Protein AF-A0A450UQI3-F1 (afdb_monomer_lite)

pLDDT: mean 83.61, std 11.92, range [24.97, 95.5]

InterPro domains:
  IPR014976 Anti-bacteriophage protein A/HamA, nuclease domain [PF08878] (2-162)

Structure (mmCIF, N/CA/C/O backbone):
data_AF-A0A450UQI3-F1
#
_entry.id   AF-A0A450UQI3-F1
#
loop_
_atom_site.group_PDB
_atom_site.id
_atom_site.type_symbol
_atom_site.label_atom_id
_atom_site.label_alt_id
_atom_site.label_comp_id
_atom_site.label_asym_id
_atom_site.label_entity_id
_atom_site.label_seq_id
_atom_site.pdbx_PDB_ins_code
_atom_site.Cartn_x
_atom_site.Cartn_y
_atom_site.Cartn_z
_atom_site.occupancy
_atom_site.B_iso_or_equiv
_atom_site.auth_seq_id
_atom_site.auth_comp_id
_atom_site.auth_asym_id
_atom_site.auth_atom_id
_atom_site.pdbx_PDB_model_num
ATOM 1 N N . MET A 1 1 ? 26.377 9.605 6.994 1.00 29.80 1 MET A N 1
ATOM 2 C CA . MET A 1 1 ? 24.918 9.739 6.789 1.00 29.80 1 MET A CA 1
ATOM 3 C C . MET A 1 1 ? 24.411 8.391 6.300 1.00 29.80 1 MET A C 1
ATOM 5 O O . MET A 1 1 ? 24.644 8.059 5.148 1.00 29.80 1 MET A O 1
ATOM 9 N N . ASN A 1 2 ? 23.831 7.570 7.180 1.00 24.97 2 ASN A N 1
ATOM 10 C CA . ASN A 1 2 ? 23.191 6.319 6.766 1.00 24.97 2 ASN A CA 1
ATOM 11 C C . ASN A 1 2 ? 21.807 6.678 6.221 1.00 24.97 2 ASN A C 1
ATOM 13 O O . ASN A 1 2 ? 20.854 6.796 6.986 1.00 24.97 2 ASN A O 1
ATOM 17 N N . ASN A 1 3 ? 21.712 6.916 4.913 1.00 29.97 3 ASN A N 1
ATOM 18 C CA . ASN A 1 3 ? 20.418 6.915 4.244 1.00 29.97 3 ASN A CA 1
ATOM 19 C C . ASN A 1 3 ? 20.019 5.447 4.098 1.00 29.97 3 ASN A C 1
ATOM 21 O O . ASN A 1 3 ? 20.450 4.767 3.170 1.00 29.97 3 ASN A O 1
ATOM 25 N N . THR A 1 4 ? 19.261 4.932 5.062 1.00 34.69 4 THR A N 1
ATOM 26 C CA . THR A 1 4 ? 18.558 3.661 4.902 1.00 34.69 4 THR A CA 1
ATOM 27 C C . THR A 1 4 ? 17.676 3.810 3.664 1.00 34.69 4 THR A C 1
ATOM 29 O O . THR A 1 4 ? 16.726 4.591 3.683 1.00 34.69 4 THR A O 1
ATOM 32 N N . VAL A 1 5 ? 18.032 3.148 2.563 1.00 40.25 5 VAL A N 1
ATOM 33 C CA . VAL A 1 5 ? 17.202 3.120 1.355 1.00 40.25 5 VAL A CA 1
ATOM 34 C C . VAL A 1 5 ? 15.919 2.391 1.740 1.00 40.25 5 VAL A C 1
ATOM 36 O O . VAL A 1 5 ? 15.931 1.181 1.953 1.00 40.25 5 VAL A O 1
ATOM 39 N N . LYS A 1 6 ? 14.834 3.141 1.943 1.00 57.44 6 LYS A N 1
ATOM 40 C CA . LYS A 1 6 ? 13.497 2.576 2.124 1.00 57.44 6 LYS A CA 1
ATOM 41 C C . LYS A 1 6 ? 13.000 2.156 0.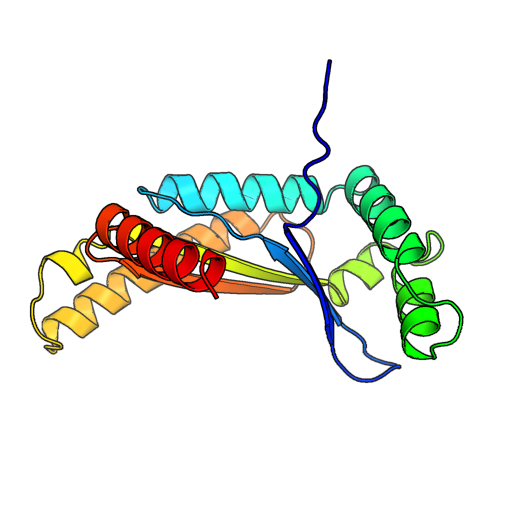747 1.00 57.44 6 LYS A C 1
ATOM 43 O O . LYS A 1 6 ? 12.471 3.000 0.043 1.00 57.44 6 LYS A O 1
ATOM 48 N N . GLY A 1 7 ? 13.251 0.914 0.348 1.00 61.72 7 GLY A N 1
ATOM 49 C CA . GLY A 1 7 ? 12.590 0.314 -0.813 1.00 61.72 7 GLY A CA 1
ATOM 50 C C . GLY A 1 7 ? 11.158 -0.107 -0.481 1.00 61.72 7 GLY A C 1
ATOM 51 O O . GLY A 1 7 ? 10.713 0.054 0.658 1.00 61.72 7 GLY A O 1
ATOM 52 N N . PHE A 1 8 ? 10.450 -0.676 -1.455 1.00 69.38 8 PHE A N 1
ATOM 53 C CA . PHE A 1 8 ? 9.118 -1.244 -1.215 1.00 69.38 8 PHE A CA 1
ATOM 54 C C . PHE A 1 8 ? 9.167 -2.380 -0.183 1.00 69.38 8 PHE A C 1
ATOM 56 O O . PHE A 1 8 ? 10.076 -3.215 -0.212 1.00 69.38 8 PHE A O 1
ATOM 63 N N . ASP A 1 9 ? 8.157 -2.456 0.691 1.00 70.06 9 ASP A N 1
ATOM 64 C CA . ASP A 1 9 ? 8.082 -3.493 1.731 1.00 70.06 9 ASP A CA 1
ATOM 65 C C . ASP A 1 9 ? 7.931 -4.899 1.124 1.00 70.06 9 ASP A C 1
ATOM 67 O O . ASP A 1 9 ? 8.420 -5.887 1.676 1.00 70.06 9 ASP A O 1
ATOM 71 N N . CYS A 1 10 ? 7.250 -5.006 -0.023 1.00 76.50 10 CYS A N 1
ATOM 72 C CA . CYS A 1 10 ? 7.132 -6.255 -0.770 1.00 76.50 10 CYS A CA 1
ATOM 73 C C . CYS A 1 10 ? 6.955 -6.028 -2.275 1.00 76.50 10 CYS A C 1
ATOM 75 O O . CYS A 1 10 ? 6.394 -5.024 -2.715 1.00 76.50 10 CYS A O 1
ATOM 77 N N . VAL A 1 11 ? 7.402 -7.006 -3.066 1.00 82.25 11 VAL A N 1
ATOM 78 C CA . VAL A 1 11 ? 7.278 -7.008 -4.527 1.00 82.25 11 VAL A CA 1
ATOM 79 C C . VAL A 1 11 ? 6.705 -8.349 -4.962 1.00 82.25 11 VAL A C 1
ATOM 81 O O . VAL A 1 11 ? 7.256 -9.390 -4.612 1.00 82.25 11 VAL A O 1
ATOM 84 N N . HIS A 1 12 ? 5.611 -8.326 -5.721 1.00 85.69 12 HIS A N 1
ATOM 85 C CA . HIS A 1 12 ? 5.016 -9.522 -6.316 1.00 85.69 12 HIS A CA 1
ATOM 86 C C . HIS A 1 12 ? 4.867 -9.342 -7.826 1.00 85.69 12 HIS A C 1
ATOM 88 O O . HIS A 1 12 ? 4.609 -8.243 -8.314 1.00 85.69 12 HIS A O 1
ATOM 94 N N . VAL A 1 13 ? 5.017 -10.436 -8.563 1.00 86.81 13 VAL A N 1
ATOM 95 C CA . VAL A 1 13 ? 4.792 -10.496 -10.009 1.00 86.81 13 VAL A CA 1
ATOM 96 C C . VAL A 1 13 ? 3.547 -11.341 -10.229 1.00 86.81 13 VAL A C 1
ATOM 98 O O . VAL A 1 13 ? 3.492 -12.479 -9.770 1.00 86.81 13 VAL A O 1
ATOM 101 N N . VAL A 1 14 ? 2.529 -10.769 -10.870 1.00 87.75 14 VAL A N 1
ATOM 102 C CA . VAL A 1 14 ? 1.200 -11.387 -10.985 1.00 87.75 14 VAL A CA 1
ATOM 103 C C . VAL A 1 14 ? 0.729 -11.362 -12.434 1.00 87.75 14 VAL A C 1
ATOM 105 O O . VAL A 1 14 ? 0.878 -10.351 -13.115 1.00 87.75 14 VAL A O 1
ATOM 108 N N . GLY A 1 15 ? 0.110 -12.452 -12.888 1.00 86.81 15 GLY A N 1
ATOM 109 C CA . GLY A 1 15 ? -0.543 -12.544 -14.194 1.00 86.81 15 GLY A CA 1
ATOM 110 C C . GLY A 1 15 ? 0.198 -13.418 -15.203 1.00 86.81 15 GLY A C 1
ATOM 111 O O . GLY A 1 15 ? 1.137 -14.135 -14.866 1.00 86.81 15 GLY A O 1
ATOM 112 N N . GLU A 1 16 ? -0.260 -13.346 -16.449 1.00 84.38 16 GLU A N 1
ATOM 113 C CA . GLU A 1 16 ? 0.295 -14.084 -17.588 1.00 84.38 16 GLU A CA 1
ATOM 114 C C . GLU A 1 16 ? 1.568 -13.413 -18.126 1.00 84.38 16 GLU A C 1
ATOM 116 O O . GLU A 1 16 ? 1.695 -12.190 -18.066 1.00 84.38 16 GLU A O 1
ATOM 121 N N . LEU A 1 17 ? 2.478 -14.186 -18.729 1.00 81.50 17 LEU A N 1
ATOM 122 C CA . LEU A 1 17 ? 3.789 -13.727 -19.233 1.00 81.50 17 LEU A CA 1
ATOM 123 C C . LEU A 1 17 ? 3.745 -12.452 -20.100 1.00 81.50 17 LEU A C 1
ATOM 125 O O . LEU A 1 17 ? 4.637 -11.606 -20.002 1.00 81.50 17 LEU A O 1
ATOM 129 N N . ASP A 1 18 ? 2.709 -12.292 -20.924 1.00 81.69 18 ASP A N 1
ATOM 130 C CA . ASP A 1 18 ? 2.552 -11.142 -21.829 1.00 81.69 18 ASP A CA 1
ATOM 131 C C . ASP A 1 18 ? 1.817 -9.948 -21.191 1.00 81.69 18 ASP A C 1
ATOM 133 O O . ASP A 1 18 ? 1.754 -8.854 -21.763 1.00 81.69 18 ASP A O 1
ATOM 137 N N . ASN A 1 19 ? 1.271 -10.133 -19.988 1.00 85.19 19 ASN A N 1
ATOM 138 C CA . ASN A 1 19 ? 0.501 -9.128 -19.263 1.00 85.19 19 ASN A CA 1
ATOM 139 C C . ASN A 1 19 ? 0.804 -9.134 -17.757 1.00 85.19 19 ASN A C 1
ATOM 141 O O . ASN A 1 19 ? -0.105 -9.000 -16.938 1.00 85.19 19 ASN A O 1
ATOM 145 N N . LEU A 1 20 ? 2.081 -9.277 -17.399 1.00 88.69 20 LEU A N 1
ATOM 146 C CA . LEU A 1 20 ? 2.506 -9.248 -16.004 1.00 88.69 20 LEU A CA 1
ATOM 147 C C . LEU A 1 20 ? 2.269 -7.877 -15.368 1.00 88.69 20 LEU A C 1
ATOM 149 O O . LEU A 1 20 ? 2.530 -6.823 -15.959 1.00 88.69 20 LEU A O 1
ATOM 153 N N . GLU A 1 21 ? 1.829 -7.922 -14.120 1.00 90.25 21 GLU A N 1
ATOM 154 C CA . GLU A 1 21 ? 1.677 -6.790 -13.225 1.00 90.25 21 GLU A CA 1
ATOM 155 C C . GLU A 1 21 ? 2.748 -6.853 -12.141 1.00 90.25 21 GLU A C 1
ATOM 157 O O . GLU A 1 21 ? 3.014 -7.909 -11.561 1.00 90.25 21 GLU A O 1
ATOM 162 N N . LEU A 1 22 ? 3.345 -5.700 -11.854 1.00 88.00 22 LEU A N 1
ATOM 163 C CA . LEU A 1 22 ? 4.311 -5.542 -10.780 1.00 88.00 22 LEU A CA 1
ATOM 164 C C . LEU A 1 22 ? 3.605 -4.924 -9.577 1.00 88.00 22 LEU A C 1
ATOM 166 O O . LEU A 1 22 ? 3.243 -3.747 -9.580 1.00 88.00 22 LEU A O 1
ATOM 170 N N . TRP A 1 23 ? 3.388 -5.741 -8.558 1.00 89.62 23 TRP A N 1
ATOM 171 C CA . TRP A 1 23 ? 2.718 -5.356 -7.329 1.00 89.62 23 TRP A CA 1
ATOM 172 C C . TRP A 1 23 ? 3.756 -4.875 -6.325 1.00 89.62 23 TRP A C 1
ATOM 174 O O . TRP A 1 23 ? 4.541 -5.667 -5.810 1.00 89.62 23 TRP A O 1
ATOM 184 N N . LEU A 1 24 ? 3.759 -3.572 -6.071 1.00 84.19 24 LEU A N 1
ATOM 185 C CA . LEU A 1 24 ? 4.705 -2.882 -5.204 1.00 84.19 24 LEU A CA 1
ATOM 186 C C . LEU A 1 24 ? 3.968 -2.493 -3.926 1.00 84.19 24 LEU A C 1
ATOM 188 O O . LEU A 1 24 ? 3.231 -1.507 -3.899 1.00 84.19 24 LEU A O 1
ATOM 192 N N . GLY A 1 25 ? 4.067 -3.344 -2.908 1.00 72.81 25 GLY A N 1
ATOM 193 C CA . GLY A 1 25 ? 3.286 -3.186 -1.691 1.00 72.81 25 GLY A CA 1
ATOM 194 C C . GLY A 1 25 ? 3.924 -2.230 -0.700 1.00 72.81 25 GLY A C 1
ATOM 195 O O . GLY A 1 25 ? 5.127 -2.286 -0.449 1.00 72.81 25 GLY A O 1
ATOM 196 N N . GLU A 1 26 ? 3.070 -1.395 -0.118 1.00 69.88 26 GLU A N 1
ATOM 197 C CA . GLU A 1 26 ? 3.414 -0.364 0.853 1.00 69.88 26 GLU A CA 1
ATOM 198 C C . GLU A 1 26 ? 2.480 -0.520 2.062 1.00 69.88 26 GLU A C 1
ATOM 200 O O . GLU A 1 26 ? 1.251 -0.434 1.928 1.00 69.88 26 GLU A O 1
ATOM 205 N N . VAL A 1 27 ? 3.031 -0.809 3.247 1.00 63.34 27 VAL A N 1
ATOM 206 C CA . VAL A 1 27 ? 2.222 -1.077 4.447 1.00 63.34 27 VAL A CA 1
ATOM 207 C C . VAL A 1 27 ? 2.615 -0.144 5.577 1.00 63.34 27 VAL A C 1
ATOM 209 O O . VAL A 1 27 ? 3.736 -0.164 6.078 1.00 63.34 27 VAL A O 1
ATOM 212 N N . LYS A 1 28 ? 1.648 0.630 6.080 1.00 66.19 28 LYS A N 1
ATOM 213 C CA . LYS A 1 28 ? 1.900 1.576 7.167 1.00 66.19 28 LYS A CA 1
ATOM 214 C C . LYS A 1 28 ? 0.754 1.625 8.182 1.00 66.19 28 LYS A C 1
ATOM 216 O O . LYS A 1 28 ? -0.424 1.719 7.845 1.00 66.19 28 LYS A O 1
ATOM 221 N N . PHE A 1 29 ? 1.109 1.600 9.469 1.00 57.53 29 PHE A N 1
ATOM 222 C CA . PHE A 1 29 ? 0.156 1.596 10.584 1.00 57.53 29 PHE A CA 1
ATOM 223 C C . PHE A 1 29 ? 0.032 2.978 11.237 1.00 57.53 29 PHE A C 1
ATOM 225 O O . PHE A 1 29 ? 0.967 3.449 11.889 1.00 57.53 29 PHE A O 1
ATOM 232 N N . TYR A 1 30 ? -1.160 3.581 11.252 1.00 62.41 30 TYR A N 1
ATOM 233 C CA . TYR A 1 30 ? -1.377 4.934 11.795 1.00 62.41 30 TYR A CA 1
ATOM 234 C C . TYR A 1 30 ? -2.502 4.999 12.838 1.00 62.41 30 TYR A C 1
ATOM 236 O O . TYR A 1 30 ? -3.398 4.168 12.845 1.00 62.41 30 TYR A O 1
ATOM 244 N N . LYS A 1 31 ? -2.433 5.976 13.758 1.00 61.06 31 LYS A N 1
ATOM 245 C CA . LYS A 1 31 ? -3.545 6.298 14.681 1.00 61.06 31 LYS A CA 1
ATOM 246 C C . LYS A 1 31 ? -4.560 7.243 14.019 1.00 61.06 31 LYS A C 1
ATOM 248 O O . LYS A 1 31 ? -5.761 7.055 14.142 1.00 61.06 31 LYS A O 1
ATOM 253 N N . SER A 1 32 ? -4.066 8.234 13.268 1.00 77.44 32 SER A N 1
ATOM 254 C CA . SER A 1 32 ? -4.882 9.212 12.538 1.00 77.44 32 SER A CA 1
ATOM 255 C C . SER A 1 32 ? -4.891 8.918 11.043 1.00 77.44 32 SER A C 1
ATOM 257 O O . SER A 1 32 ? -3.839 8.934 10.405 1.00 77.44 32 SER A O 1
ATOM 259 N N . VAL A 1 33 ? -6.085 8.745 10.480 1.00 79.81 33 VAL A N 1
ATOM 260 C CA . VAL A 1 33 ? -6.304 8.509 9.046 1.00 79.81 33 VAL A CA 1
ATOM 261 C C . VAL A 1 33 ? -5.845 9.670 8.159 1.00 79.81 33 VAL A C 1
ATOM 263 O O . VAL A 1 33 ? -5.254 9.443 7.113 1.00 79.81 33 VAL A O 1
ATOM 266 N N . SER A 1 34 ? -6.020 10.929 8.572 1.00 83.56 34 SER A N 1
ATOM 267 C CA . SER A 1 34 ? -5.587 12.076 7.757 1.00 83.56 34 SER A CA 1
ATOM 268 C C . SER A 1 34 ? -4.066 12.161 7.651 1.00 83.56 34 SER A C 1
ATOM 270 O O . SER A 1 34 ? -3.534 12.514 6.599 1.00 83.56 34 SER A O 1
ATOM 272 N N . LYS A 1 35 ? -3.360 11.835 8.743 1.00 84.12 35 LYS A N 1
ATOM 273 C CA . LYS A 1 35 ? -1.901 11.701 8.719 1.00 84.12 35 LYS A CA 1
ATOM 274 C C . LYS A 1 35 ? -1.493 10.492 7.876 1.00 84.12 35 LYS A C 1
ATOM 276 O O . LYS A 1 35 ? -0.640 10.652 7.019 1.00 84.12 35 LYS A O 1
ATOM 281 N N . ALA A 1 36 ? -2.176 9.358 8.048 1.00 83.25 36 ALA A N 1
ATOM 282 C CA . ALA A 1 36 ? -1.955 8.143 7.266 1.00 83.25 36 ALA A CA 1
ATOM 283 C C . ALA A 1 36 ? -2.002 8.401 5.759 1.00 83.25 36 ALA A C 1
ATOM 285 O O . ALA A 1 36 ? -1.058 8.091 5.046 1.00 83.25 36 ALA A O 1
ATOM 286 N N . ILE A 1 37 ? -3.086 9.029 5.295 1.00 88.38 37 ILE A N 1
ATOM 287 C CA . ILE A 1 37 ? -3.290 9.351 3.884 1.00 88.38 37 ILE A CA 1
ATOM 288 C C . ILE A 1 37 ? -2.175 10.270 3.381 1.00 88.38 37 ILE A C 1
ATOM 290 O O . ILE A 1 37 ? -1.626 10.025 2.318 1.00 88.38 37 ILE A O 1
ATOM 294 N N . ARG A 1 38 ? -1.839 11.338 4.116 1.00 88.25 38 ARG A N 1
ATOM 295 C CA . ARG A 1 38 ? -0.793 12.276 3.684 1.00 88.25 38 ARG A CA 1
ATOM 296 C C . ARG A 1 38 ? 0.571 11.598 3.571 1.00 88.25 38 ARG A C 1
ATOM 298 O O . ARG A 1 38 ? 1.235 11.797 2.563 1.00 88.25 38 ARG A O 1
ATOM 305 N N . ASP A 1 39 ? 0.966 10.852 4.596 1.00 86.25 39 ASP A N 1
ATOM 306 C CA . ASP A 1 39 ? 2.287 10.231 4.663 1.00 86.25 39 ASP A CA 1
ATOM 307 C C . ASP A 1 39 ? 2.424 9.177 3.548 1.00 86.25 39 ASP A C 1
ATOM 309 O O . ASP A 1 39 ? 3.387 9.221 2.790 1.00 86.25 39 ASP A O 1
ATOM 313 N N . VAL A 1 40 ? 1.408 8.323 3.361 1.00 85.94 40 VAL A N 1
ATOM 314 C CA . VAL A 1 40 ? 1.396 7.305 2.296 1.00 85.94 40 VAL A CA 1
ATOM 315 C C . VAL A 1 40 ? 1.368 7.917 0.899 1.00 85.94 40 VAL A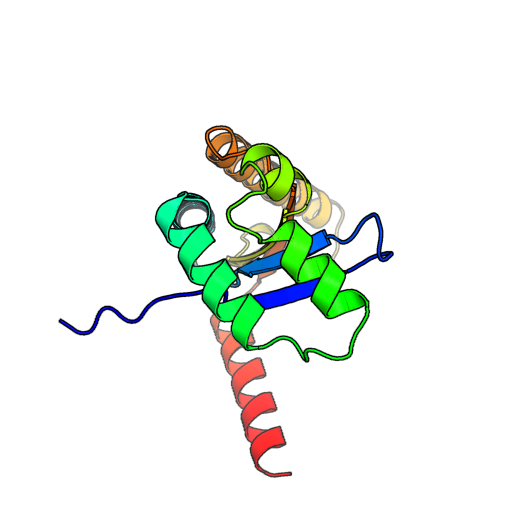 C 1
ATOM 317 O O . VAL A 1 40 ? 2.065 7.438 0.016 1.00 85.94 40 VAL A O 1
ATOM 320 N N . VAL A 1 41 ? 0.588 8.976 0.665 1.00 88.94 41 VAL A N 1
ATOM 321 C CA . VAL A 1 41 ? 0.569 9.637 -0.652 1.00 88.94 41 VAL A CA 1
ATOM 322 C C . VAL A 1 41 ? 1.932 10.252 -0.982 1.00 88.94 41 VAL A C 1
ATOM 324 O O . VAL A 1 41 ? 2.377 10.137 -2.121 1.00 88.94 41 VAL A O 1
ATOM 327 N N . SER A 1 42 ? 2.602 10.871 -0.001 1.00 88.69 42 SER A N 1
ATOM 328 C CA . SER A 1 42 ? 3.966 11.396 -0.174 1.00 88.69 42 SER A CA 1
ATOM 329 C C . SER A 1 42 ? 4.940 10.279 -0.537 1.00 88.69 42 SER A C 1
ATOM 331 O O . SER A 1 42 ? 5.677 10.404 -1.506 1.00 88.69 42 SER A O 1
ATOM 333 N N . GLU A 1 43 ? 4.889 9.168 0.197 1.00 84.56 43 GLU A N 1
ATOM 334 C CA . GLU A 1 43 ? 5.762 8.010 -0.008 1.00 84.56 43 GLU A CA 1
ATOM 335 C C . GLU A 1 43 ? 5.518 7.341 -1.367 1.00 84.56 43 GLU A C 1
ATOM 337 O O . GLU A 1 43 ? 6.471 7.060 -2.083 1.00 84.56 43 GLU A O 1
ATOM 342 N N . ILE A 1 44 ? 4.261 7.191 -1.803 1.00 86.69 44 ILE A N 1
ATOM 343 C CA . ILE A 1 44 ? 3.951 6.730 -3.166 1.00 86.69 44 ILE A CA 1
ATOM 344 C C . ILE A 1 44 ? 4.546 7.690 -4.206 1.00 86.69 44 ILE A C 1
ATOM 346 O O . ILE A 1 44 ? 5.119 7.237 -5.193 1.00 86.69 44 ILE A O 1
ATOM 350 N N . GLY A 1 45 ? 4.433 9.005 -4.004 1.00 88.38 45 GLY A N 1
ATOM 351 C CA . GLY A 1 45 ? 5.027 9.998 -4.902 1.00 88.38 45 GLY A CA 1
ATOM 352 C C . GLY A 1 45 ? 6.553 9.904 -4.978 1.00 88.38 45 GLY A C 1
ATOM 353 O O . GLY A 1 45 ? 7.110 9.931 -6.073 1.00 88.38 45 GLY A O 1
ATOM 354 N N . GLU A 1 46 ? 7.220 9.744 -3.834 1.00 86.81 46 GLU A N 1
ATOM 355 C CA . GLU A 1 46 ? 8.670 9.533 -3.740 1.00 86.81 46 GLU A CA 1
ATOM 356 C C . GLU A 1 46 ? 9.093 8.235 -4.438 1.00 86.81 46 GLU A C 1
ATOM 358 O O . GLU A 1 46 ? 10.035 8.234 -5.230 1.00 86.81 46 GLU A O 1
ATOM 363 N N . HIS A 1 47 ? 8.350 7.150 -4.219 1.00 82.12 47 HIS A N 1
ATOM 364 C CA . HIS A 1 47 ? 8.627 5.843 -4.813 1.00 82.12 47 HIS A CA 1
ATOM 365 C C . HIS A 1 47 ? 8.409 5.804 -6.326 1.00 82.12 47 HIS A C 1
ATOM 367 O O . HIS A 1 47 ? 9.073 5.052 -7.039 1.00 82.12 47 HIS A O 1
ATOM 373 N N . LEU A 1 48 ? 7.478 6.611 -6.834 1.00 85.62 48 LEU A N 1
ATOM 374 C CA . LEU A 1 48 ? 7.218 6.754 -8.266 1.00 85.62 48 LEU A CA 1
ATOM 375 C C . LEU A 1 48 ? 8.139 7.778 -8.945 1.00 85.62 48 LEU A C 1
ATOM 377 O O . LEU A 1 48 ? 8.070 7.939 -10.168 1.00 85.62 48 LEU A O 1
ATOM 381 N N . GLU A 1 49 ? 9.022 8.449 -8.197 1.00 87.50 49 GLU A N 1
ATOM 382 C CA . GLU A 1 49 ? 10.044 9.320 -8.771 1.00 87.50 49 GLU A CA 1
ATOM 383 C C . GLU A 1 49 ? 10.976 8.504 -9.674 1.00 87.50 49 GLU A C 1
ATOM 385 O O . GLU A 1 49 ? 11.411 7.400 -9.344 1.00 87.50 49 GLU A O 1
ATOM 390 N N . LYS A 1 50 ? 11.280 9.047 -10.857 1.00 83.75 50 LYS A N 1
ATOM 391 C CA . LYS A 1 50 ? 11.993 8.331 -11.922 1.00 83.75 50 LYS A CA 1
ATOM 392 C C . LYS A 1 50 ? 13.298 7.703 -11.441 1.00 83.75 50 LYS A C 1
ATOM 394 O O . LYS A 1 50 ? 13.562 6.545 -11.765 1.00 83.75 50 LYS A O 1
ATOM 399 N N . ASN A 1 51 ? 14.144 8.464 -10.753 1.00 83.62 51 ASN A N 1
ATOM 400 C CA . ASN A 1 51 ? 15.462 7.977 -10.360 1.00 83.62 51 ASN A CA 1
ATOM 401 C C . ASN A 1 51 ? 15.359 6.948 -9.237 1.00 83.62 51 ASN A C 1
ATOM 403 O O . ASN A 1 51 ? 16.110 5.973 -9.243 1.00 83.62 51 ASN A O 1
ATOM 407 N N . PHE A 1 52 ? 14.429 7.144 -8.304 1.00 83.38 52 PHE A N 1
ATOM 408 C CA . PHE A 1 52 ? 14.144 6.182 -7.251 1.00 83.38 52 PHE A CA 1
ATOM 409 C C . PHE A 1 52 ? 13.630 4.854 -7.823 1.00 83.38 52 PHE A C 1
ATOM 411 O O . PHE A 1 52 ? 14.252 3.811 -7.622 1.00 83.38 52 PHE A O 1
ATOM 418 N N . LEU A 1 53 ? 12.573 4.896 -8.636 1.00 83.81 53 LEU A N 1
ATOM 419 C CA . LEU A 1 53 ? 11.943 3.706 -9.204 1.00 83.81 53 LEU A CA 1
ATOM 420 C C . LEU A 1 53 ? 12.917 2.882 -10.060 1.00 83.81 53 LEU A C 1
ATOM 422 O O . LEU A 1 53 ? 12.929 1.654 -10.010 1.00 83.81 53 LEU A O 1
ATOM 426 N N . ARG A 1 54 ? 13.787 3.551 -10.829 1.00 86.06 54 ARG A N 1
ATOM 427 C CA . ARG A 1 54 ? 14.827 2.874 -11.621 1.00 86.06 54 ARG A CA 1
ATOM 428 C C . ARG A 1 54 ? 15.863 2.169 -10.755 1.00 86.06 54 ARG A C 1
ATOM 430 O O . ARG A 1 54 ? 16.282 1.071 -11.110 1.00 86.06 54 ARG A O 1
ATOM 437 N N . LYS A 1 55 ? 16.255 2.760 -9.625 1.00 85.31 55 LYS A N 1
ATOM 438 C CA . LYS A 1 55 ? 17.155 2.101 -8.668 1.00 85.31 55 LYS A CA 1
ATOM 439 C C . LYS A 1 55 ? 16.494 0.868 -8.058 1.00 85.31 55 LYS A C 1
ATOM 441 O O . LYS A 1 55 ? 17.126 -0.183 -8.019 1.00 85.31 55 LYS A O 1
ATOM 446 N N . GLU A 1 56 ? 15.223 0.968 -7.674 1.00 82.19 56 GLU A N 1
ATOM 447 C CA . GLU A 1 56 ? 14.461 -0.174 -7.155 1.00 82.19 56 GLU A CA 1
ATOM 448 C C . GLU A 1 56 ? 14.363 -1.310 -8.181 1.00 82.19 56 GLU A C 1
ATOM 450 O O . GLU A 1 56 ? 14.563 -2.475 -7.848 1.00 82.19 56 GLU A O 1
ATOM 455 N N . PHE A 1 57 ? 14.148 -0.991 -9.456 1.00 85.50 57 PHE A N 1
ATOM 456 C CA . PHE A 1 57 ? 14.128 -1.985 -10.530 1.00 85.50 57 PHE A CA 1
ATOM 457 C C . PHE A 1 57 ? 15.449 -2.722 -10.723 1.00 85.50 57 PHE A C 1
ATOM 459 O O . PHE A 1 57 ? 15.433 -3.927 -10.964 1.00 85.50 57 PHE A O 1
ATOM 466 N N . ILE A 1 58 ? 16.587 -2.046 -10.572 1.00 83.19 58 ILE A N 1
ATOM 467 C CA . ILE A 1 58 ? 17.893 -2.717 -10.605 1.00 83.19 58 ILE A CA 1
ATOM 468 C C . ILE A 1 58 ? 17.992 -3.721 -9.445 1.00 83.19 58 ILE A C 1
ATOM 470 O O . ILE A 1 58 ? 18.411 -4.860 -9.644 1.00 83.19 58 ILE A O 1
ATOM 474 N N . LEU A 1 59 ? 17.550 -3.332 -8.244 1.00 82.44 59 LEU A N 1
ATOM 475 C CA . LEU A 1 59 ? 17.554 -4.212 -7.072 1.00 82.44 59 LEU A CA 1
ATOM 476 C C . LEU A 1 59 ? 16.612 -5.412 -7.230 1.00 82.44 59 LEU A C 1
ATOM 478 O O . LEU A 1 59 ? 16.975 -6.518 -6.833 1.00 82.44 59 LEU A O 1
ATOM 482 N N . ILE A 1 60 ? 15.427 -5.208 -7.812 1.00 82.06 60 ILE A N 1
ATOM 483 C CA . ILE A 1 60 ? 14.477 -6.284 -8.121 1.00 82.06 60 ILE A CA 1
ATOM 484 C C . ILE A 1 60 ? 15.084 -7.231 -9.157 1.00 82.06 60 ILE A C 1
ATOM 486 O O . ILE A 1 60 ? 15.095 -8.437 -8.932 1.00 82.06 60 ILE A O 1
ATOM 490 N N . GLY A 1 61 ? 15.639 -6.697 -10.250 1.00 82.25 61 GLY A N 1
ATOM 491 C CA . GLY A 1 61 ? 16.249 -7.483 -11.323 1.00 82.25 61 GLY A CA 1
ATOM 492 C C . GLY A 1 61 ? 17.365 -8.407 -10.836 1.00 82.25 61 GLY A C 1
ATOM 493 O O . GLY A 1 61 ? 17.406 -9.566 -11.237 1.00 82.25 61 GLY A O 1
ATOM 494 N N . ASN A 1 62 ? 18.200 -7.934 -9.906 1.00 82.19 62 ASN A N 1
ATOM 495 C CA . ASN A 1 62 ? 19.288 -8.719 -9.309 1.00 82.19 62 ASN A CA 1
ATOM 496 C C . ASN A 1 62 ? 18.813 -9.893 -8.433 1.00 82.19 62 ASN A C 1
ATOM 498 O O . ASN A 1 62 ? 19.622 -10.746 -8.078 1.00 82.19 62 ASN A O 1
ATOM 502 N N . LYS A 1 63 ? 17.536 -9.918 -8.035 1.00 81.12 63 LYS A N 1
ATOM 503 C CA . LYS A 1 63 ? 16.939 -10.993 -7.225 1.00 81.12 63 LYS A CA 1
ATOM 504 C C . LYS A 1 63 ? 16.162 -12.015 -8.059 1.00 81.12 63 LYS A C 1
ATOM 506 O O . LYS A 1 63 ? 15.615 -12.951 -7.485 1.00 81.12 63 LYS A O 1
ATOM 511 N N . LEU A 1 64 ? 16.060 -11.817 -9.373 1.00 80.56 64 LEU A N 1
ATOM 512 C CA . LEU A 1 64 ? 15.351 -12.727 -10.267 1.00 80.56 64 LEU A CA 1
ATOM 513 C C . LEU A 1 64 ? 16.271 -13.866 -10.708 1.00 80.56 64 LEU A C 1
ATOM 515 O O . LEU A 1 64 ? 17.409 -13.630 -11.107 1.00 80.56 64 LEU A O 1
ATOM 519 N N . ASP A 1 65 ? 15.751 -15.091 -10.710 1.00 75.56 65 ASP A N 1
ATOM 520 C CA . ASP A 1 65 ? 16.479 -16.244 -11.232 1.00 75.56 65 ASP A CA 1
ATOM 521 C C . ASP A 1 65 ? 16.586 -16.167 -12.760 1.00 75.56 65 ASP A C 1
ATOM 523 O O . ASP A 1 65 ? 15.578 -16.092 -13.461 1.00 75.56 65 ASP A O 1
ATOM 527 N N . GLU A 1 66 ? 17.801 -16.247 -13.303 1.00 64.38 66 GLU A N 1
ATOM 528 C CA . GLU A 1 66 ? 18.077 -16.060 -14.740 1.00 64.38 66 GLU A CA 1
ATOM 529 C C . GLU A 1 66 ? 17.444 -17.120 -15.666 1.00 64.38 66 GLU A C 1
ATOM 531 O O . GLU A 1 66 ? 17.463 -16.965 -16.885 1.00 64.38 66 GLU A O 1
ATOM 536 N N . ARG A 1 67 ? 16.895 -18.210 -15.115 1.00 66.38 67 ARG A N 1
ATOM 537 C CA . ARG A 1 67 ? 16.430 -19.383 -15.880 1.00 66.38 67 ARG A CA 1
ATOM 538 C C . ARG A 1 67 ? 14.913 -19.480 -16.050 1.00 66.38 67 ARG A C 1
ATOM 540 O O . ARG A 1 67 ? 14.452 -20.438 -16.665 1.00 66.38 67 ARG A O 1
ATOM 547 N N . ASP A 1 68 ? 14.148 -18.525 -15.525 1.00 79.25 68 ASP A N 1
ATOM 548 C CA . ASP A 1 68 ? 12.686 -18.526 -15.625 1.00 79.25 68 ASP A CA 1
ATOM 549 C C . ASP A 1 68 ? 12.184 -17.548 -16.705 1.00 79.25 68 ASP A C 1
ATOM 551 O O . ASP A 1 68 ? 12.626 -16.400 -16.812 1.00 79.25 68 ASP A O 1
ATOM 555 N N . ASN A 1 69 ? 11.204 -17.995 -17.493 1.00 80.31 69 ASN A N 1
ATOM 556 C CA . ASN A 1 69 ? 10.492 -17.177 -18.473 1.00 80.31 69 ASN A CA 1
ATOM 557 C C . ASN A 1 69 ? 9.843 -15.947 -17.816 1.00 80.31 69 ASN A C 1
ATOM 559 O O . ASN A 1 69 ? 9.803 -14.874 -18.426 1.00 80.31 69 ASN A O 1
ATOM 563 N N . TYR A 1 70 ? 9.379 -16.075 -16.566 1.00 82.31 70 TYR A N 1
ATOM 564 C CA . TYR A 1 70 ? 8.835 -14.949 -15.803 1.00 82.31 70 TYR A CA 1
ATOM 565 C C . TYR A 1 70 ? 9.911 -13.916 -15.475 1.00 82.31 70 TYR A C 1
ATOM 567 O O . TYR A 1 70 ? 9.683 -12.724 -15.677 1.00 82.31 70 TYR A O 1
ATOM 575 N N . SER A 1 71 ? 11.109 -14.342 -15.072 1.00 83.06 71 SER A N 1
ATOM 576 C CA . SER A 1 71 ? 12.237 -13.436 -14.826 1.00 83.06 71 SER A CA 1
ATOM 577 C C . SER A 1 71 ? 12.603 -12.630 -16.069 1.00 83.06 71 SER A C 1
ATOM 579 O O . SER A 1 71 ? 12.738 -11.409 -15.994 1.00 83.06 71 SER A O 1
ATOM 581 N N . ALA A 1 72 ? 12.679 -13.274 -17.237 1.00 84.06 72 ALA A N 1
ATOM 582 C CA . ALA A 1 72 ? 12.938 -12.584 -18.501 1.00 84.06 72 ALA A CA 1
ATOM 583 C C . ALA A 1 72 ? 11.820 -11.585 -18.858 1.00 84.06 72 ALA A C 1
ATOM 585 O O . ALA A 1 72 ? 12.079 -10.478 -19.343 1.00 84.06 72 ALA A O 1
ATOM 586 N N . ALA A 1 73 ? 10.558 -11.938 -18.603 1.00 85.50 73 ALA A N 1
ATOM 587 C CA . ALA A 1 73 ? 9.427 -11.041 -18.813 1.00 85.50 73 ALA A CA 1
ATOM 588 C C . ALA A 1 73 ? 9.466 -9.824 -17.872 1.00 85.50 73 ALA A C 1
ATOM 590 O O . ALA A 1 73 ? 9.304 -8.692 -18.335 1.00 85.50 73 ALA A O 1
ATOM 591 N N . VAL A 1 74 ? 9.776 -10.026 -16.591 1.00 85.69 74 VAL A N 1
ATOM 592 C CA . VAL A 1 74 ? 9.933 -8.945 -15.608 1.00 85.69 74 VAL A CA 1
ATOM 593 C C . VAL A 1 74 ? 11.109 -8.042 -15.978 1.00 85.69 74 VAL A C 1
ATOM 595 O O . VAL A 1 74 ? 10.943 -6.823 -15.995 1.00 85.69 74 VAL A O 1
ATOM 598 N N . GLN A 1 75 ? 12.257 -8.604 -16.374 1.00 85.56 75 GLN A N 1
ATOM 599 C CA . GLN A 1 75 ? 13.417 -7.831 -16.839 1.00 85.56 75 GLN A CA 1
ATOM 600 C C . GLN A 1 75 ? 13.078 -6.924 -18.031 1.00 85.56 75 GLN A C 1
ATOM 602 O O . GLN A 1 75 ? 13.528 -5.778 -18.081 1.00 85.56 75 GLN A O 1
ATOM 607 N N . ARG A 1 76 ? 12.235 -7.382 -18.969 1.00 85.12 76 ARG A N 1
ATOM 608 C CA . ARG A 1 76 ? 11.744 -6.538 -20.076 1.00 85.12 76 ARG A CA 1
ATOM 609 C C . ARG A 1 76 ? 10.887 -5.372 -19.578 1.00 85.12 76 ARG A C 1
ATOM 611 O O . ARG A 1 76 ? 11.026 -4.261 -20.089 1.00 85.12 76 ARG A O 1
ATOM 618 N N . ILE A 1 77 ? 10.025 -5.598 -18.586 1.00 84.12 77 ILE A N 1
ATOM 619 C CA . ILE A 1 77 ? 9.164 -4.550 -18.012 1.00 84.12 77 ILE A CA 1
ATOM 620 C C . ILE A 1 77 ? 10.013 -3.484 -17.318 1.00 84.12 77 ILE A C 1
ATOM 622 O O . ILE A 1 77 ? 9.844 -2.297 -17.591 1.00 84.12 77 ILE A O 1
ATOM 626 N N . ILE A 1 78 ? 10.949 -3.902 -16.467 1.00 84.31 78 ILE A N 1
ATOM 627 C CA . ILE A 1 78 ? 11.727 -2.994 -15.615 1.00 84.31 78 ILE A CA 1
ATOM 628 C C . ILE A 1 78 ? 12.963 -2.395 -16.313 1.00 84.31 78 ILE A C 1
ATOM 630 O O . ILE A 1 78 ? 13.611 -1.498 -15.771 1.00 84.31 78 ILE A O 1
ATOM 634 N N . SER A 1 79 ? 13.263 -2.848 -17.537 1.00 84.19 79 SER A N 1
ATOM 635 C CA . SER A 1 79 ? 14.378 -2.375 -18.363 1.00 84.19 79 SER A CA 1
ATOM 636 C C . SER A 1 79 ? 14.397 -0.854 -18.512 1.00 84.19 79 SER A C 1
ATOM 638 O O . SER A 1 79 ? 13.368 -0.220 -18.765 1.00 84.19 79 SER A O 1
ATOM 640 N N . GLU A 1 80 ? 15.591 -0.260 -18.463 1.00 83.12 80 GLU A N 1
ATOM 641 C CA . GLU A 1 80 ? 15.817 1.169 -18.723 1.00 83.12 80 GLU A CA 1
ATOM 642 C C . GLU A 1 80 ? 15.289 1.628 -20.089 1.00 83.12 80 GLU A C 1
ATOM 644 O O . GLU A 1 80 ? 14.899 2.785 -20.248 1.00 83.12 80 GLU A O 1
ATOM 649 N N . ARG A 1 81 ? 15.218 0.708 -21.060 1.00 85.44 81 ARG A N 1
ATOM 650 C CA . ARG A 1 81 ? 14.715 0.970 -22.415 1.00 85.44 81 ARG A CA 1
ATOM 651 C C . ARG A 1 81 ? 13.192 1.099 -22.478 1.00 85.44 81 ARG A C 1
ATOM 653 O O . ARG A 1 81 ? 12.671 1.644 -23.448 1.00 85.44 81 ARG A O 1
ATOM 660 N N . THR A 1 82 ? 12.470 0.611 -21.470 1.00 85.75 82 THR A N 1
ATOM 661 C CA . THR A 1 82 ? 11.007 0.695 -21.411 1.00 85.75 82 THR A CA 1
ATOM 662 C C . THR A 1 82 ? 10.598 2.071 -20.879 1.00 85.75 82 THR A C 1
ATOM 664 O O . THR A 1 82 ? 11.002 2.423 -19.773 1.00 85.75 82 THR A O 1
ATOM 667 N N . PRO A 1 83 ? 9.804 2.878 -21.609 1.00 87.81 83 PRO A N 1
ATOM 668 C CA . PRO A 1 83 ? 9.338 4.178 -21.125 1.00 87.81 83 PRO A CA 1
ATOM 669 C C . PRO A 1 83 ? 8.550 4.058 -19.817 1.00 87.81 83 PRO A C 1
ATOM 671 O O . PRO A 1 83 ? 7.725 3.154 -19.687 1.00 87.81 83 PRO A O 1
ATOM 674 N N . LEU A 1 84 ? 8.750 4.993 -18.881 1.00 85.38 84 LEU A N 1
ATOM 675 C CA . LEU A 1 84 ? 8.100 4.955 -17.563 1.00 85.38 84 LEU A CA 1
ATOM 676 C C . LEU A 1 84 ? 6.573 4.898 -17.652 1.00 85.38 84 LEU A C 1
ATOM 678 O O . LEU A 1 84 ? 5.969 4.118 -16.931 1.00 85.38 84 LEU A O 1
ATOM 682 N N . ASP A 1 85 ? 5.955 5.608 -18.596 1.00 86.44 85 ASP A N 1
ATOM 683 C CA . ASP A 1 85 ? 4.496 5.580 -18.782 1.00 86.44 85 ASP A CA 1
ATOM 684 C C . ASP A 1 85 ? 3.957 4.181 -19.104 1.00 86.44 85 ASP A C 1
ATOM 686 O O . ASP A 1 85 ? 2.830 3.841 -18.746 1.00 86.44 85 ASP A O 1
ATOM 690 N N . LYS A 1 86 ? 4.753 3.341 -19.783 1.00 87.50 86 LYS A N 1
ATOM 691 C CA . LYS A 1 86 ? 4.390 1.937 -20.020 1.00 87.50 86 LYS A CA 1
ATOM 692 C C . LYS A 1 86 ? 4.544 1.104 -18.753 1.00 87.50 86 LYS A C 1
ATOM 694 O O . LYS A 1 86 ? 3.752 0.193 -18.543 1.00 87.50 86 LYS A O 1
ATOM 699 N N . ILE A 1 87 ? 5.533 1.424 -17.924 1.00 86.62 87 ILE A N 1
ATOM 700 C CA . ILE A 1 87 ? 5.785 0.736 -16.658 1.00 86.62 87 ILE A CA 1
ATOM 701 C C . ILE A 1 87 ? 4.702 1.083 -15.632 1.00 86.62 87 ILE A C 1
ATOM 703 O O . ILE A 1 87 ? 4.152 0.176 -15.020 1.00 86.62 87 ILE A O 1
ATOM 707 N N . PHE A 1 88 ? 4.319 2.358 -15.499 1.00 89.06 88 PHE A N 1
ATOM 708 C CA . PHE A 1 88 ? 3.269 2.801 -14.574 1.00 89.06 88 PHE A CA 1
ATOM 709 C C . PHE A 1 88 ? 1.937 2.076 -14.811 1.00 89.06 88 PHE A C 1
ATOM 711 O O . PHE A 1 88 ? 1.284 1.661 -13.858 1.00 89.06 88 PHE A O 1
ATOM 718 N N . LYS A 1 89 ? 1.598 1.778 -16.074 1.00 88.81 89 LYS A N 1
ATOM 719 C CA . LYS A 1 89 ? 0.417 0.970 -16.439 1.00 88.81 89 LYS A CA 1
ATOM 720 C C . LYS A 1 89 ? 0.471 -0.488 -15.963 1.00 88.81 89 LYS A C 1
ATOM 722 O O . LYS A 1 89 ? -0.566 -1.149 -15.941 1.00 88.81 89 LYS A O 1
ATOM 727 N N . ARG A 1 90 ? 1.659 -1.007 -15.643 1.00 88.88 90 ARG A N 1
ATOM 728 C CA . ARG A 1 90 ? 1.878 -2.359 -15.101 1.00 88.88 90 ARG A CA 1
ATOM 729 C C . ARG A 1 90 ? 2.034 -2.370 -13.583 1.00 88.88 90 ARG A C 1
ATOM 731 O O . ARG A 1 90 ? 1.989 -3.447 -12.998 1.00 88.88 90 ARG A O 1
ATOM 738 N N . ILE A 1 91 ? 2.212 -1.211 -12.951 1.00 89.12 91 ILE A N 1
ATOM 739 C CA . ILE A 1 91 ? 2.386 -1.110 -11.503 1.00 89.12 91 ILE A CA 1
ATOM 740 C C . ILE A 1 91 ? 1.028 -1.139 -10.803 1.00 89.12 91 ILE A C 1
ATOM 742 O O . ILE A 1 91 ? 0.121 -0.360 -11.117 1.00 89.12 91 ILE A O 1
ATOM 746 N N . CYS A 1 92 ? 0.935 -2.012 -9.804 1.00 90.69 92 CYS A N 1
ATOM 747 C CA . CYS A 1 92 ? -0.157 -2.063 -8.845 1.00 90.69 92 CYS A CA 1
ATOM 748 C C . CYS A 1 92 ? 0.388 -1.769 -7.443 1.00 90.69 92 CYS A C 1
ATOM 750 O O . CYS A 1 92 ? 1.349 -2.397 -7.012 1.00 90.69 92 CYS A O 1
ATOM 752 N N . ILE A 1 93 ? -0.224 -0.835 -6.717 1.00 88.69 93 ILE A N 1
ATOM 753 C CA . ILE A 1 93 ? 0.194 -0.450 -5.364 1.00 88.69 93 ILE A CA 1
ATOM 754 C C . ILE A 1 93 ? -0.935 -0.793 -4.390 1.00 88.69 93 ILE A C 1
ATOM 756 O O . ILE A 1 93 ? -1.920 -0.049 -4.308 1.00 88.69 93 ILE A O 1
ATOM 760 N N . PRO A 1 94 ? -0.857 -1.923 -3.667 1.00 88.19 94 PRO A N 1
ATOM 761 C CA . PRO A 1 94 ? -1.746 -2.170 -2.548 1.00 88.19 94 PRO A CA 1
ATOM 762 C C . PRO A 1 94 ? -1.368 -1.260 -1.378 1.00 88.19 94 PRO A C 1
ATOM 764 O O . PRO A 1 94 ? -0.225 -1.247 -0.927 1.00 88.19 94 PRO A O 1
ATOM 767 N N . VAL A 1 95 ? -2.353 -0.512 -0.885 1.00 86.31 95 VAL A N 1
ATOM 768 C CA . VAL A 1 95 ? -2.211 0.437 0.219 1.00 86.31 95 VAL A CA 1
ATOM 769 C C . VAL A 1 95 ? -3.155 0.032 1.336 1.00 86.31 95 VAL A C 1
ATOM 771 O O . VAL A 1 95 ? -4.372 0.131 1.187 1.00 86.31 95 VAL A O 1
ATOM 774 N N . LEU A 1 96 ? -2.606 -0.378 2.476 1.00 85.81 96 LEU A N 1
ATOM 775 C CA . LEU A 1 96 ? -3.389 -0.658 3.677 1.00 85.81 96 LEU A CA 1
ATOM 776 C C . LEU A 1 96 ? -3.333 0.528 4.640 1.00 85.81 96 LEU A C 1
ATOM 778 O O . LEU A 1 96 ? -2.278 0.832 5.192 1.00 85.81 96 LEU A O 1
ATOM 782 N N . LEU A 1 97 ? -4.481 1.159 4.896 1.00 85.75 97 LEU A N 1
ATOM 783 C CA . LEU A 1 97 ? -4.616 2.204 5.908 1.00 85.75 97 LEU A CA 1
ATOM 784 C C . LEU A 1 97 ? -5.444 1.700 7.084 1.00 85.75 97 LEU A C 1
ATOM 786 O O . LEU A 1 97 ? -6.670 1.594 7.014 1.00 85.75 97 LEU A O 1
ATOM 790 N N . THR A 1 98 ? -4.766 1.457 8.201 1.00 85.56 98 THR A N 1
ATOM 791 C CA . THR A 1 98 ? -5.417 1.215 9.491 1.00 85.56 98 THR A CA 1
ATOM 792 C C . THR A 1 98 ? -5.578 2.521 10.260 1.00 85.56 98 THR A C 1
ATOM 794 O O . THR A 1 98 ? -4.637 3.320 10.288 1.00 85.56 98 THR A O 1
ATOM 797 N N . TYR A 1 99 ? -6.707 2.719 10.936 1.00 87.25 99 TYR A N 1
ATOM 798 C CA . TYR A 1 99 ? -6.944 3.894 11.779 1.00 87.25 99 TYR A CA 1
ATOM 799 C C . TYR A 1 99 ? -7.974 3.598 12.871 1.00 87.25 99 TYR A C 1
ATOM 801 O O . TYR A 1 99 ? -8.767 2.673 12.734 1.00 87.25 99 TYR A O 1
ATOM 809 N N . GLU A 1 100 ? -7.982 4.382 13.947 1.00 88.94 100 GLU A N 1
ATOM 810 C CA . GLU A 1 100 ? -9.005 4.258 14.990 1.00 88.94 100 GLU A CA 1
ATOM 811 C C . GLU A 1 100 ? -10.306 4.925 14.534 1.00 88.94 100 GLU A C 1
ATOM 813 O O . GLU A 1 100 ? -10.353 6.130 14.274 1.00 88.94 100 GLU A O 1
ATOM 818 N N . SER A 1 101 ? -11.351 4.116 14.384 1.00 90.75 101 SER A N 1
ATOM 819 C CA . SER A 1 101 ? -12.634 4.521 13.817 1.00 90.75 101 SER A CA 1
ATOM 820 C C . SER A 1 101 ? -13.628 4.867 14.909 1.00 90.75 101 SER A C 1
ATOM 822 O O . SER A 1 101 ? -13.936 4.054 15.784 1.00 90.75 101 SER A O 1
ATOM 824 N N . LYS A 1 102 ? -14.214 6.062 14.807 1.00 90.31 102 LYS A N 1
ATOM 825 C CA . LYS A 1 102 ? -15.281 6.478 15.723 1.00 90.31 102 LYS A CA 1
ATOM 826 C C . LYS A 1 102 ? -16.544 5.659 15.483 1.00 90.31 102 LYS A C 1
ATOM 828 O O . LYS A 1 102 ? -17.273 5.395 16.434 1.00 90.31 102 LYS A O 1
ATOM 833 N N . ALA A 1 103 ? -16.806 5.264 14.235 1.00 91.38 103 ALA A N 1
ATOM 834 C CA . ALA A 1 103 ? -17.935 4.402 13.909 1.00 91.38 103 ALA A CA 1
ATOM 835 C C . ALA A 1 103 ? -17.779 3.017 14.557 1.00 91.38 103 ALA A C 1
ATOM 837 O O . ALA A 1 103 ? -18.720 2.522 15.167 1.00 91.38 103 ALA A O 1
ATOM 838 N N . VAL A 1 104 ? -16.585 2.418 14.505 1.00 91.44 104 VAL A N 1
ATOM 839 C CA . VAL A 1 104 ? -16.326 1.123 15.160 1.00 91.44 104 VAL A CA 1
ATOM 840 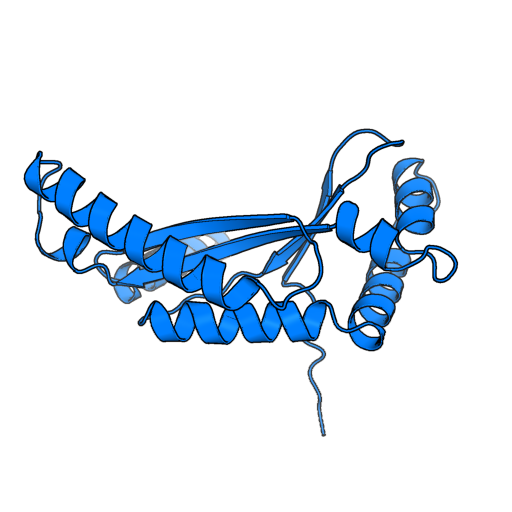C C . VAL A 1 104 ? -16.370 1.235 16.686 1.00 91.44 104 VAL A C 1
ATOM 842 O O . VAL A 1 104 ? -16.917 0.354 17.336 1.00 91.44 104 VAL A O 1
ATOM 845 N N . GLN A 1 105 ? -15.855 2.319 17.268 1.00 90.38 105 GLN A N 1
ATOM 846 C CA . GLN A 1 105 ? -15.839 2.507 18.726 1.00 90.38 105 GLN A CA 1
ATOM 847 C C . GLN A 1 105 ? -17.225 2.758 19.337 1.00 90.38 105 GLN A C 1
ATOM 849 O O . GLN A 1 105 ? -17.471 2.400 20.486 1.00 90.38 105 GLN A O 1
ATOM 854 N N . ARG A 1 106 ? -18.130 3.412 18.599 1.00 90.81 106 ARG A N 1
ATOM 855 C CA . ARG A 1 106 ? -19.458 3.807 19.106 1.00 90.81 106 ARG A CA 1
ATOM 856 C C . ARG A 1 106 ? -20.484 2.683 19.105 1.00 90.81 106 ARG A C 1
ATOM 858 O O . ARG A 1 106 ? -21.476 2.783 19.822 1.00 90.81 106 ARG A O 1
ATOM 865 N N . HIS A 1 107 ? -20.279 1.657 18.288 1.00 88.81 107 HIS A N 1
ATOM 866 C CA . HIS A 1 107 ? -21.267 0.612 18.051 1.00 88.81 107 HIS A CA 1
ATOM 867 C C . HIS A 1 107 ? -20.726 -0.739 18.517 1.00 88.81 107 HIS A C 1
ATOM 869 O O . HIS A 1 107 ? -19.634 -1.148 18.140 1.00 88.81 107 HIS A O 1
ATOM 875 N N . THR A 1 108 ? -21.503 -1.455 19.327 1.00 87.00 108 THR A N 1
ATOM 876 C CA . THR A 1 108 ? -21.137 -2.786 19.851 1.00 87.00 108 THR A CA 1
ATOM 877 C C . THR A 1 108 ? -21.728 -3.937 19.037 1.00 87.00 108 THR A C 1
ATOM 879 O O . THR A 1 108 ? -21.374 -5.094 19.257 1.00 87.00 108 THR A O 1
ATOM 882 N N . ALA A 1 109 ? -22.616 -3.631 18.089 1.00 86.12 109 ALA A N 1
ATOM 883 C CA . ALA A 1 109 ? -23.273 -4.590 17.214 1.00 86.12 109 ALA A CA 1
ATOM 884 C C . ALA A 1 109 ? -23.406 -4.027 15.792 1.00 86.12 109 ALA A C 1
ATOM 886 O O . ALA A 1 109 ? -23.416 -2.813 15.586 1.00 86.12 109 ALA A O 1
ATOM 887 N N . ALA A 1 110 ? -23.552 -4.919 14.810 1.00 88.62 110 ALA A N 1
ATOM 888 C CA . ALA A 1 110 ? -23.722 -4.569 13.400 1.00 88.62 110 ALA A CA 1
ATOM 889 C C . ALA A 1 110 ? -25.153 -4.081 13.096 1.00 88.62 110 ALA A C 1
ATOM 891 O O . ALA A 1 110 ? -25.915 -4.722 12.374 1.00 88.62 110 ALA A O 1
ATOM 892 N N . THR A 1 111 ? -25.535 -2.952 13.688 1.00 93.69 111 THR A N 1
ATOM 893 C CA . THR A 1 111 ? -26.844 -2.321 13.489 1.00 93.69 111 THR A CA 1
ATOM 894 C C . THR A 1 111 ? -26.909 -1.552 12.165 1.00 93.69 111 THR A C 1
ATOM 896 O O . THR A 1 111 ? -25.898 -1.326 11.490 1.00 93.69 111 THR A O 1
ATOM 899 N N . LYS A 1 112 ? -28.111 -1.113 11.770 1.00 94.50 112 LYS A N 1
ATOM 900 C CA . LYS A 1 112 ? -28.283 -0.272 10.572 1.00 94.50 112 LYS A CA 1
ATOM 901 C C . LYS A 1 112 ? -27.566 1.072 10.733 1.00 94.50 112 LYS A C 1
ATOM 903 O O . LYS A 1 112 ? -26.993 1.585 9.773 1.00 94.50 112 LYS A O 1
ATOM 908 N N . GLU A 1 113 ? -27.568 1.609 11.948 1.00 93.31 113 GLU A N 1
ATOM 909 C CA . GLU A 1 113 ? -26.886 2.839 12.337 1.00 93.31 113 GLU A CA 1
ATOM 910 C C . GLU A 1 113 ? -25.372 2.683 12.190 1.00 93.31 113 GLU A C 1
ATOM 912 O O . GLU A 1 113 ? -24.741 3.527 11.555 1.00 93.31 113 GLU A O 1
ATOM 917 N N . TYR A 1 114 ? -24.810 1.567 12.670 1.00 93.56 114 TYR A N 1
ATOM 918 C CA . TYR A 1 114 ? -23.397 1.246 12.474 1.00 93.56 114 TYR A CA 1
ATOM 919 C C . TYR A 1 114 ? -23.029 1.213 10.991 1.00 93.56 114 TYR A C 1
ATOM 921 O O . TYR A 1 114 ? -22.097 1.897 10.577 1.00 93.56 114 TYR A O 1
ATOM 929 N N . ILE A 1 115 ? -23.783 0.474 10.169 1.00 93.38 115 ILE A N 1
ATOM 930 C CA . ILE A 1 115 ? -23.502 0.351 8.730 1.00 93.38 115 ILE A CA 1
ATOM 931 C C . ILE A 1 115 ? -23.536 1.723 8.045 1.00 93.38 115 ILE A C 1
ATOM 933 O O . ILE A 1 115 ? -22.694 2.008 7.190 1.00 93.38 115 ILE A O 1
ATOM 937 N N . ARG A 1 116 ? -24.497 2.582 8.404 1.00 95.44 116 ARG A N 1
ATOM 938 C CA . ARG A 1 116 ? -24.601 3.944 7.865 1.00 95.44 116 ARG A CA 1
ATOM 939 C C . ARG A 1 116 ? -23.381 4.783 8.245 1.00 95.44 116 ARG A C 1
ATOM 941 O O . ARG A 1 116 ? -22.759 5.370 7.361 1.00 95.44 116 ARG A O 1
ATOM 948 N N . ASP A 1 117 ? -23.048 4.831 9.531 1.00 94.69 117 ASP A N 1
ATOM 949 C CA . ASP A 1 117 ? -21.958 5.660 10.050 1.00 94.69 117 ASP A CA 1
ATOM 950 C C . ASP A 1 117 ? -20.598 5.174 9.518 1.00 94.69 117 ASP A C 1
ATOM 952 O O . ASP A 1 117 ? -19.774 5.974 9.076 1.00 94.69 117 ASP A O 1
ATOM 956 N N . PHE A 1 118 ? -20.404 3.855 9.461 1.00 94.06 118 PHE A N 1
ATOM 957 C CA . PHE A 1 118 ? -19.234 3.206 8.877 1.00 94.06 118 PHE A CA 1
ATOM 958 C C . PHE A 1 118 ? -19.066 3.553 7.394 1.00 94.06 118 PHE A C 1
ATOM 960 O O . PHE A 1 118 ? -17.994 3.976 6.967 1.00 94.06 118 PHE A O 1
ATOM 967 N N . ARG A 1 119 ? -20.134 3.429 6.591 1.00 94.94 119 ARG A N 1
ATOM 968 C CA . ARG A 1 119 ? -20.095 3.789 5.164 1.00 94.94 119 ARG A CA 1
ATOM 969 C C . ARG A 1 119 ? -19.776 5.265 4.964 1.00 94.94 119 ARG A C 1
ATOM 971 O O . ARG A 1 119 ? -19.014 5.595 4.058 1.00 94.94 119 ARG A O 1
ATOM 978 N N . ALA A 1 120 ? -20.353 6.146 5.780 1.00 95.50 120 ALA A N 1
ATOM 979 C CA . ALA A 1 120 ? -20.072 7.575 5.709 1.00 95.50 120 ALA A CA 1
ATOM 980 C C . ALA A 1 120 ? -18.585 7.864 5.974 1.00 95.50 120 ALA A C 1
ATOM 982 O O . ALA A 1 120 ? -17.957 8.586 5.198 1.00 95.50 120 ALA A O 1
ATOM 983 N N . GLU A 1 121 ? -18.015 7.240 7.007 1.00 94.75 121 GLU A N 1
ATOM 984 C CA . GLU A 1 121 ? -16.602 7.368 7.371 1.00 94.75 121 GLU A CA 1
ATOM 985 C C . GLU A 1 121 ? -15.670 6.860 6.254 1.00 94.75 121 GLU A C 1
ATOM 987 O O . GLU A 1 121 ? -14.805 7.598 5.776 1.00 94.75 121 GLU A O 1
ATOM 992 N N . ILE A 1 122 ? -15.896 5.638 5.761 1.00 94.38 122 ILE A N 1
ATOM 993 C CA . ILE A 1 122 ? -15.100 5.035 4.681 1.00 94.38 122 ILE A CA 1
ATOM 994 C C . ILE A 1 122 ? -15.153 5.889 3.411 1.00 94.38 122 ILE A C 1
ATOM 996 O O . ILE A 1 122 ? -14.113 6.192 2.826 1.00 94.38 122 ILE A O 1
ATOM 1000 N N . ASN A 1 123 ? -16.343 6.344 3.009 1.00 95.44 123 ASN A N 1
ATOM 1001 C CA . ASN A 1 123 ? -16.507 7.182 1.821 1.00 95.44 123 ASN A CA 1
ATOM 1002 C C . ASN A 1 123 ? -15.791 8.531 1.962 1.00 95.44 123 ASN A C 1
ATOM 1004 O O . ASN A 1 123 ? -15.230 9.038 0.989 1.00 95.44 123 ASN A O 1
ATOM 1008 N N . GLN A 1 124 ? -15.792 9.124 3.157 1.00 95.19 124 GLN A N 1
ATOM 1009 C CA . GLN A 1 124 ? -15.070 10.367 3.421 1.00 95.19 124 GLN A CA 1
ATOM 1010 C C . GLN A 1 124 ? -13.555 10.175 3.277 1.00 95.19 124 GLN A C 1
ATOM 1012 O O . GLN A 1 124 ? -12.878 11.002 2.655 1.00 95.19 124 GLN A O 1
ATOM 1017 N N . HIS A 1 125 ? -13.013 9.087 3.826 1.00 93.69 125 HIS A N 1
ATOM 1018 C CA . HIS A 1 125 ? -11.587 8.781 3.728 1.00 93.69 125 HIS A CA 1
ATOM 1019 C C . HIS A 1 125 ? -11.174 8.427 2.304 1.00 93.69 125 HIS A C 1
ATOM 1021 O O . HIS A 1 125 ? -10.175 8.961 1.829 1.00 93.69 125 HIS A O 1
ATOM 1027 N N . PHE A 1 126 ? -11.983 7.640 1.591 1.00 94.19 126 PHE A N 1
ATOM 1028 C CA . PHE A 1 126 ? -11.766 7.338 0.178 1.00 94.19 126 PHE A CA 1
ATOM 1029 C C . PHE A 1 126 ? -11.694 8.614 -0.668 1.00 94.19 126 PHE A C 1
ATOM 1031 O O . PHE A 1 126 ? -10.723 8.811 -1.390 1.00 94.19 126 PHE A O 1
ATOM 1038 N N . LYS A 1 127 ? -12.661 9.532 -0.525 1.00 95.38 127 LYS A N 1
ATOM 1039 C CA . LYS A 1 127 ? -12.654 10.817 -1.251 1.00 95.38 127 LYS A CA 1
ATOM 1040 C C . LYS A 1 127 ? -11.418 11.657 -0.934 1.00 95.38 127 LYS A C 1
ATOM 1042 O O . LYS A 1 127 ? -10.847 12.283 -1.822 1.00 95.38 127 LYS A O 1
ATOM 1047 N N . THR A 1 128 ? -11.004 11.672 0.332 1.00 93.94 128 THR A N 1
ATOM 1048 C CA . THR A 1 128 ? -9.810 12.408 0.772 1.00 93.94 128 THR A CA 1
ATOM 1049 C C . THR A 1 128 ? -8.537 11.816 0.173 1.00 93.94 128 THR A C 1
ATOM 1051 O O . THR A 1 128 ? -7.665 12.568 -0.255 1.00 93.94 128 THR A O 1
ATOM 1054 N N . PHE A 1 129 ? -8.435 10.486 0.143 1.00 92.75 129 PHE A N 1
ATOM 1055 C CA . PHE A 1 129 ? -7.319 9.775 -0.468 1.00 92.75 129 PHE A CA 1
ATOM 1056 C C . PHE A 1 129 ? -7.280 10.032 -1.974 1.00 92.75 129 PHE A C 1
ATOM 1058 O O . PHE A 1 129 ? -6.279 10.544 -2.458 1.00 92.75 129 PHE A O 1
ATOM 1065 N N . HIS A 1 130 ? -8.396 9.799 -2.672 1.00 92.69 130 HIS A N 1
ATOM 1066 C CA . HIS A 1 130 ? -8.519 10.007 -4.115 1.00 92.69 130 HIS A CA 1
ATOM 1067 C C . HIS A 1 130 ? -8.060 11.405 -4.530 1.00 92.69 130 HIS A C 1
ATOM 1069 O O . HIS A 1 130 ? -7.202 11.542 -5.394 1.00 92.69 130 HIS A O 1
ATOM 1075 N N . LYS A 1 131 ? -8.564 12.444 -3.850 1.00 94.31 131 LYS A N 1
ATOM 1076 C CA . LYS A 1 131 ? -8.184 13.834 -4.128 1.00 94.31 131 LYS A CA 1
ATOM 1077 C C . LYS A 1 131 ? -6.682 14.081 -3.967 1.00 94.31 131 LYS A C 1
ATOM 1079 O O . LYS A 1 131 ? -6.108 14.898 -4.669 1.00 94.31 131 LYS A O 1
ATOM 1084 N N . LYS A 1 132 ? -6.038 13.415 -3.008 1.00 91.50 132 LYS A N 1
ATOM 1085 C CA . LYS A 1 132 ? -4.598 13.569 -2.763 1.00 91.50 132 LYS A CA 1
ATOM 1086 C C . LYS A 1 132 ? -3.739 12.783 -3.750 1.00 91.50 132 LYS A C 1
ATOM 1088 O O . LYS A 1 132 ? -2.580 13.133 -3.917 1.00 91.50 132 LYS A O 1
ATOM 1093 N N . THR A 1 133 ? -4.290 11.755 -4.387 1.00 90.25 133 THR A N 1
ATOM 1094 C CA . THR A 1 133 ? -3.592 10.949 -5.395 1.00 90.25 133 THR A CA 1
ATOM 1095 C C . THR A 1 133 ? -3.762 11.459 -6.825 1.00 90.25 133 THR A C 1
ATOM 1097 O O . THR A 1 133 ? -3.170 10.880 -7.725 1.00 90.25 133 THR A O 1
ATOM 1100 N N . GLU A 1 134 ? -4.554 12.512 -7.056 1.00 90.25 134 GLU A N 1
ATOM 1101 C CA . GLU A 1 134 ? -4.818 13.060 -8.401 1.00 90.25 134 GLU A CA 1
ATOM 1102 C C . GLU A 1 134 ? -3.547 13.531 -9.125 1.00 90.25 134 GLU A C 1
ATOM 1104 O O . GLU A 1 134 ? -3.450 13.364 -10.338 1.00 90.25 134 GLU A O 1
ATOM 1109 N N . ASP A 1 135 ? -2.560 14.045 -8.386 1.00 88.94 135 ASP A N 1
ATOM 1110 C CA . ASP A 1 135 ? -1.292 14.536 -8.943 1.00 88.94 135 ASP A CA 1
ATOM 1111 C C . ASP A 1 135 ? -0.231 13.431 -9.128 1.00 88.94 135 ASP A C 1
ATOM 1113 O O . ASP A 1 135 ? 0.878 13.698 -9.598 1.00 88.94 135 ASP A O 1
ATOM 1117 N N . LEU A 1 136 ? -0.529 12.187 -8.733 1.00 87.88 136 LEU A N 1
ATOM 1118 C CA . LEU A 1 136 ? 0.413 11.075 -8.864 1.00 87.88 136 LEU A CA 1
ATOM 1119 C C . LEU A 1 136 ? 0.438 10.525 -10.300 1.00 87.88 136 LEU A C 1
ATOM 1121 O O . LEU A 1 136 ? -0.565 10.595 -11.016 1.00 87.88 136 LEU A O 1
ATOM 1125 N N . PRO A 1 137 ? 1.555 9.903 -10.728 1.00 86.38 137 PRO A N 1
ATOM 1126 C CA . PRO A 1 137 ? 1.598 9.157 -11.980 1.00 86.38 137 PRO A CA 1
ATOM 1127 C C . PRO A 1 137 ? 0.475 8.120 -12.072 1.00 86.38 137 PRO A C 1
ATOM 1129 O O . PRO A 1 137 ? 0.051 7.549 -11.067 1.00 86.38 137 PRO A O 1
ATOM 1132 N N . SER A 1 138 ? 0.012 7.845 -13.294 1.00 87.19 138 SER A N 1
ATOM 1133 C CA . SER A 1 138 ? -1.104 6.927 -13.542 1.00 87.19 138 SER A CA 1
ATOM 1134 C C . SER A 1 138 ? -0.711 5.474 -13.247 1.00 87.19 138 SER A C 1
ATOM 1136 O O . SER A 1 138 ? -0.268 4.735 -14.126 1.00 87.19 138 SER A O 1
ATOM 1138 N N . VAL A 1 139 ? -0.875 5.083 -11.986 1.00 89.12 139 VAL A N 1
ATOM 1139 C CA . VAL A 1 139 ? -0.692 3.724 -11.471 1.00 89.12 139 VAL A CA 1
ATOM 1140 C C . VAL A 1 139 ? -1.998 3.208 -10.885 1.00 89.12 139 VAL A C 1
ATOM 1142 O O . VAL A 1 139 ? -2.891 3.978 -10.520 1.00 89.12 139 VAL A O 1
ATOM 1145 N N . ARG A 1 140 ? -2.122 1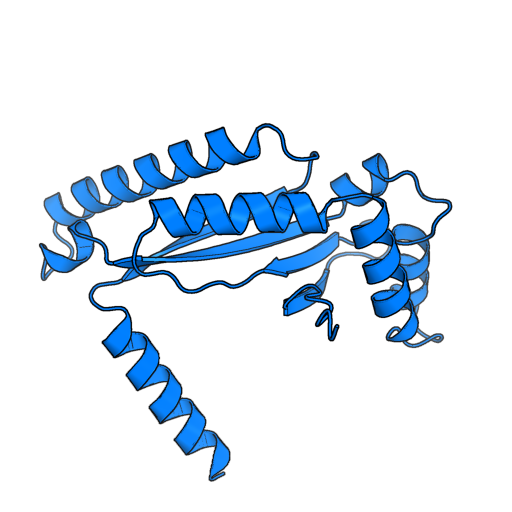.887 -10.761 1.00 91.31 140 ARG A N 1
ATOM 1146 C CA . ARG A 1 140 ? -3.298 1.285 -10.135 1.00 91.31 140 ARG A CA 1
ATOM 1147 C C . ARG A 1 140 ? -3.093 1.191 -8.627 1.00 91.31 140 ARG A C 1
ATOM 1149 O O . ARG A 1 140 ? -2.255 0.422 -8.171 1.00 91.31 140 ARG A O 1
ATOM 1156 N N . ILE A 1 141 ? -3.873 1.935 -7.848 1.00 90.81 141 ILE A N 1
ATOM 1157 C CA . ILE A 1 141 ? -3.819 1.874 -6.382 1.00 90.81 141 ILE A CA 1
ATOM 1158 C C . ILE A 1 141 ? -4.985 1.034 -5.856 1.00 90.81 141 ILE A C 1
ATOM 1160 O O . ILE A 1 141 ? -6.150 1.358 -6.086 1.00 90.81 141 ILE A O 1
ATOM 1164 N N . HIS A 1 142 ? -4.674 -0.026 -5.112 1.00 91.19 142 HIS A N 1
ATOM 1165 C CA . HIS A 1 142 ? -5.657 -0.833 -4.392 1.00 91.19 142 HIS A CA 1
ATOM 1166 C C . HIS A 1 142 ? -5.720 -0.365 -2.936 1.00 91.19 142 HIS A C 1
ATOM 1168 O O . HIS A 1 142 ? -4.919 -0.787 -2.104 1.00 91.19 142 HIS A O 1
ATOM 1174 N N . LEU A 1 143 ? -6.656 0.537 -2.631 1.00 90.94 143 LEU A N 1
ATOM 1175 C CA . LEU A 1 143 ? -6.818 1.093 -1.288 1.00 90.94 143 LEU A CA 1
ATOM 1176 C C . LEU A 1 143 ? -7.664 0.175 -0.393 1.00 90.94 143 LEU A C 1
ATOM 1178 O O . LEU A 1 143 ? -8.852 -0.031 -0.637 1.00 90.94 143 LEU A O 1
ATOM 1182 N N . PHE A 1 144 ? -7.072 -0.277 0.708 1.00 90.62 144 PHE A N 1
ATOM 1183 C CA . PHE A 1 144 ? -7.726 -1.011 1.784 1.00 90.62 144 PHE A CA 1
ATOM 1184 C C . PHE A 1 144 ? -7.857 -0.104 3.010 1.00 90.62 144 PHE A C 1
ATOM 1186 O O . PHE A 1 144 ? -6.882 0.184 3.703 1.00 90.62 144 PHE A O 1
ATOM 1193 N N . LEU A 1 145 ? -9.078 0.353 3.288 1.00 90.62 145 LEU A N 1
ATOM 1194 C CA . LEU A 1 145 ? -9.396 1.094 4.508 1.00 90.62 145 LEU A CA 1
ATOM 1195 C C . LEU A 1 145 ? -9.823 0.104 5.589 1.00 90.62 145 LEU A C 1
ATOM 1197 O O . LEU A 1 145 ? -10.863 -0.541 5.465 1.00 90.62 145 LEU A O 1
ATOM 1201 N N . PHE A 1 146 ? -9.016 -0.012 6.641 1.00 89.00 146 PHE A N 1
ATOM 1202 C CA . PHE A 1 146 ? -9.234 -0.967 7.722 1.00 89.00 146 PHE A CA 1
ATOM 1203 C C . PHE A 1 146 ? -9.462 -0.238 9.059 1.00 89.00 146 PHE A C 1
ATOM 1205 O O . PHE A 1 146 ? -8.521 -0.019 9.829 1.00 89.00 146 PHE A O 1
ATOM 1212 N N . PRO A 1 14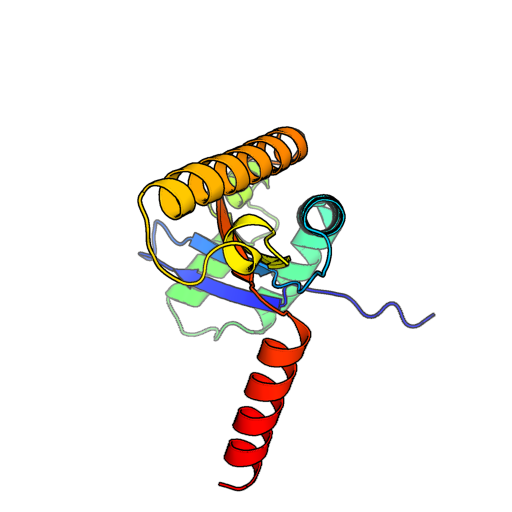7 ? -10.704 0.191 9.335 1.00 89.81 147 PRO A N 1
ATOM 1213 C CA . PRO A 1 147 ? -11.060 0.841 10.591 1.00 89.81 147 PRO A CA 1
ATOM 1214 C C . PRO A 1 147 ? -10.921 -0.122 11.773 1.00 89.81 147 PRO A C 1
ATOM 1216 O O . PRO A 1 147 ? -11.432 -1.241 11.761 1.00 89.81 147 PRO A O 1
ATOM 1219 N N . LEU A 1 148 ? -10.251 0.342 12.821 1.00 88.44 148 LEU A N 1
ATOM 1220 C CA . LEU A 1 148 ? -9.983 -0.395 14.048 1.00 88.44 148 LEU A CA 1
ATOM 1221 C C . LEU A 1 148 ? -10.748 0.210 15.219 1.00 88.44 148 LEU A C 1
ATOM 1223 O O . LEU A 1 148 ? -10.951 1.420 15.286 1.00 88.44 148 LEU A O 1
ATOM 1227 N N . ASN A 1 149 ? -11.111 -0.643 16.176 1.00 86.81 149 ASN A N 1
ATOM 1228 C CA . ASN A 1 149 ? -11.598 -0.188 17.475 1.00 86.81 149 ASN A CA 1
ATOM 1229 C C . ASN A 1 149 ? -10.452 0.413 18.309 1.00 86.81 149 ASN A C 1
ATOM 1231 O O . ASN A 1 149 ? -10.550 1.529 18.804 1.00 86.81 149 ASN A O 1
ATOM 1235 N N . ASP A 1 150 ? -9.354 -0.337 18.421 1.00 84.25 150 ASP A N 1
ATOM 1236 C CA . ASP A 1 150 ? -8.163 0.012 19.195 1.00 84.25 150 ASP A CA 1
ATOM 1237 C C . ASP A 1 150 ? -6.933 -0.537 18.464 1.00 84.25 150 ASP A C 1
ATOM 1239 O O . ASP A 1 150 ? -6.820 -1.747 18.217 1.00 84.25 150 ASP A O 1
ATOM 1243 N N . LYS A 1 151 ? -6.020 0.362 18.085 1.00 82.75 151 LYS A N 1
ATOM 1244 C CA . LYS A 1 151 ? -4.803 -0.012 17.360 1.00 82.75 151 LYS A CA 1
ATOM 1245 C C . LYS A 1 151 ? -3.815 -0.770 18.249 1.00 82.75 151 LYS A C 1
ATOM 1247 O O . LYS A 1 151 ? -3.176 -1.715 17.784 1.00 82.75 151 LYS A O 1
ATOM 1252 N N . GLU A 1 152 ? -3.648 -0.347 19.496 1.00 84.50 152 GLU A N 1
ATOM 1253 C CA . GLU A 1 152 ? -2.664 -0.923 20.417 1.00 84.50 152 GLU A CA 1
ATOM 1254 C C . GLU A 1 152 ? -3.032 -2.359 20.766 1.00 84.50 152 GLU A C 1
ATOM 1256 O O . GLU A 1 152 ? -2.168 -3.239 20.756 1.00 84.50 152 GLU A O 1
ATOM 1261 N N . ARG A 1 153 ? -4.329 -2.630 20.935 1.00 86.00 153 ARG A N 1
ATOM 1262 C CA . ARG A 1 153 ? -4.833 -3.989 21.138 1.00 86.00 153 ARG A CA 1
ATOM 1263 C C . ARG A 1 153 ? -4.513 -4.915 19.962 1.00 86.00 153 ARG A C 1
ATOM 1265 O O . ARG A 1 153 ? -4.111 -6.057 20.188 1.00 86.00 153 ARG A O 1
ATOM 1272 N N . LEU A 1 154 ? -4.660 -4.445 18.718 1.00 84.75 154 LEU A N 1
ATOM 1273 C CA . LEU A 1 154 ? -4.301 -5.235 17.533 1.00 84.75 154 LEU A CA 1
ATOM 1274 C C . LEU A 1 154 ? -2.795 -5.520 17.493 1.00 84.75 154 LEU A C 1
ATOM 1276 O O . LEU A 1 154 ? -2.391 -6.666 17.301 1.00 84.75 154 LEU A O 1
ATOM 1280 N N . ILE A 1 155 ? -1.968 -4.494 17.704 1.00 84.31 155 ILE A N 1
ATOM 1281 C CA . ILE A 1 155 ? -0.505 -4.625 17.694 1.00 84.31 155 ILE A CA 1
ATOM 1282 C C . ILE A 1 155 ? -0.037 -5.589 18.789 1.00 84.31 155 ILE A C 1
ATOM 1284 O O . ILE A 1 155 ? 0.780 -6.470 18.524 1.00 84.31 155 ILE A O 1
ATOM 1288 N N . ALA A 1 156 ? -0.588 -5.483 19.999 1.00 88.12 156 ALA A N 1
ATOM 1289 C CA . ALA A 1 156 ? -0.275 -6.385 21.102 1.00 88.12 156 ALA A CA 1
ATOM 1290 C C . ALA A 1 156 ? -0.656 -7.841 20.781 1.00 88.12 156 ALA A C 1
ATOM 1292 O O . ALA A 1 156 ? 0.124 -8.763 21.041 1.00 88.12 156 ALA A O 1
ATOM 1293 N N . ALA A 1 157 ? -1.823 -8.059 20.166 1.00 87.94 157 ALA A N 1
ATOM 1294 C CA . ALA A 1 157 ? -2.264 -9.387 19.747 1.00 87.94 157 ALA A CA 1
ATOM 1295 C C . ALA A 1 157 ? -1.350 -9.985 18.663 1.00 87.94 157 ALA A C 1
ATOM 1297 O O . ALA A 1 157 ? -0.963 -11.152 18.763 1.00 87.94 157 ALA A O 1
ATOM 1298 N N . LEU A 1 158 ? -0.957 -9.186 17.665 1.00 85.81 158 LEU A N 1
ATOM 1299 C CA . LEU A 1 158 ? -0.015 -9.597 16.621 1.00 85.81 158 LEU A CA 1
ATOM 1300 C C . LEU A 1 158 ? 1.358 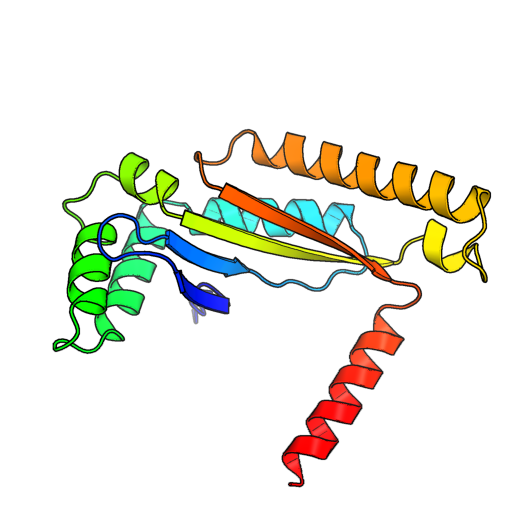-9.940 17.207 1.00 85.81 158 LEU A C 1
ATOM 1302 O O . LEU A 1 158 ? 1.881 -11.018 16.932 1.00 85.81 158 LEU A O 1
ATOM 1306 N N . HIS A 1 159 ? 1.910 -9.086 18.075 1.00 87.50 159 HIS A N 1
ATOM 1307 C CA . HIS A 1 159 ? 3.179 -9.358 18.755 1.00 87.50 159 HIS A CA 1
ATOM 1308 C C . HIS A 1 159 ? 3.137 -10.643 19.577 1.00 87.50 159 HIS A C 1
ATOM 1310 O O . HIS A 1 159 ? 4.098 -11.410 19.568 1.00 87.50 159 HIS A O 1
ATOM 1316 N N . THR A 1 160 ? 2.034 -10.887 20.283 1.00 91.38 160 THR A N 1
ATOM 1317 C CA . THR A 1 160 ? 1.867 -12.097 21.093 1.00 91.38 160 THR A CA 1
ATOM 1318 C C . THR A 1 160 ? 1.868 -13.346 20.213 1.00 91.38 160 THR A C 1
ATOM 1320 O O . THR A 1 160 ? 2.582 -14.301 20.514 1.00 91.38 160 THR A O 1
ATOM 1323 N N . LYS A 1 161 ? 1.137 -13.324 19.090 1.00 89.00 161 LYS A N 1
ATOM 1324 C CA . LYS A 1 161 ? 1.123 -14.438 18.129 1.00 89.00 161 LYS A CA 1
ATOM 1325 C C . LYS A 1 161 ? 2.489 -14.666 17.478 1.00 89.00 161 LYS A C 1
ATOM 1327 O O . LYS A 1 161 ? 2.946 -15.802 17.433 1.00 89.00 161 LYS A O 1
ATOM 1332 N N . LEU A 1 162 ? 3.168 -13.603 17.046 1.00 88.44 162 LEU A N 1
ATOM 1333 C CA . LEU A 1 162 ? 4.506 -13.700 16.451 1.00 88.44 162 LEU A CA 1
ATOM 1334 C C . LEU A 1 162 ? 5.523 -14.301 17.428 1.00 88.44 162 LEU A C 1
ATOM 1336 O O . LEU A 1 162 ? 6.276 -15.196 17.057 1.00 88.44 162 LEU A O 1
ATOM 1340 N N . LYS A 1 163 ? 5.506 -13.871 18.696 1.00 87.25 163 LYS A N 1
ATOM 1341 C CA . LYS A 1 163 ? 6.368 -14.451 19.739 1.00 87.25 163 LYS A CA 1
ATOM 1342 C C . LYS A 1 163 ? 6.091 -15.933 19.980 1.00 87.25 163 LYS A C 1
ATOM 1344 O O . LYS A 1 163 ? 7.011 -16.656 20.341 1.00 87.25 163 LYS A O 1
ATOM 1349 N N . ALA A 1 164 ? 4.846 -16.382 19.826 1.00 87.19 164 ALA A N 1
ATOM 1350 C CA . ALA A 1 164 ? 4.516 -17.799 19.942 1.00 87.19 164 ALA A CA 1
ATOM 1351 C C . ALA A 1 164 ? 5.114 -18.611 18.783 1.00 87.19 164 ALA A C 1
ATOM 1353 O O . ALA A 1 164 ? 5.640 -19.691 19.018 1.00 87.19 164 ALA A O 1
ATOM 1354 N N . TRP A 1 165 ? 5.095 -18.073 17.561 1.00 81.38 165 TRP A N 1
ATOM 1355 C CA . TRP A 1 165 ? 5.666 -18.735 16.381 1.00 81.38 165 TRP A CA 1
ATOM 1356 C C . TRP A 1 165 ? 7.193 -18.767 16.366 1.00 81.38 165 TRP A C 1
ATOM 1358 O O . TRP A 1 165 ? 7.760 -19.674 15.787 1.00 81.38 165 TRP A O 1
ATOM 1368 N N . GLN A 1 166 ? 7.866 -17.833 17.039 1.00 74.19 166 GLN A N 1
ATOM 1369 C CA . GLN A 1 166 ? 9.327 -17.872 17.208 1.00 74.19 166 GLN A CA 1
ATOM 1370 C C . GLN A 1 166 ? 9.811 -18.967 18.173 1.00 74.19 166 GLN A C 1
ATOM 1372 O O . GLN A 1 166 ? 11.013 -19.185 18.293 1.00 74.19 166 GLN A O 1
ATOM 1377 N N . LYS A 1 167 ? 8.896 -19.597 18.919 1.00 70.25 167 LYS A N 1
ATOM 1378 C CA . LYS A 1 167 ? 9.195 -20.678 19.871 1.00 70.25 167 LYS A CA 1
ATOM 1379 C C . LYS A 1 167 ? 8.901 -22.073 19.307 1.00 70.25 167 LYS A C 1
ATOM 1381 O O . LYS A 1 167 ? 9.039 -23.045 20.047 1.00 70.25 167 LYS A O 1
ATOM 1386 N N . ILE A 1 168 ? 8.448 -22.142 18.058 1.00 58.84 168 ILE A N 1
ATOM 1387 C CA . ILE A 1 168 ? 8.206 -23.364 17.284 1.00 58.84 168 ILE A CA 1
ATOM 1388 C C . ILE A 1 168 ? 9.327 -23.457 16.254 1.00 58.84 168 ILE A C 1
ATOM 1390 O O . ILE A 1 168 ? 9.848 -24.576 16.076 1.00 58.84 168 ILE A O 1
#

Sequence (168 aa):
MNNTVKGFDCVHVVGELDNLELWLGEVKFYKSVSKAIRDVVSEIGEHLEKNFLRKEFILIGNKLDERDNYSAAVQRIISERTPLDKIFKRICIPVLLTYESKAVQRHTAATKEYIRDFRAEINQHFKTFHKKTEDLPSVRIHLFLFPLNDKERLIAALHTKLKAWQKI

Radius of gyration: 19.05 Å; chains: 1; bounding box: 53×38×44 Å

Organism: NCBI:txid2126342

Secondary structure (DSSP, 8-state):
--------SEEEEES-TTS-EEEEEEEEE-S-HHHHHHHHHHHHHHHTSHHHHHHHHHHHHTTS-TT-HHHHHHHHHH-TTS-HHHHHTTEEEEEEEEEE-HHHHH-SS--HHHHHHHHHHHHHHHHHHHHHHTTS-S-EEEEEEEEES-HHHHHHHHHHHHHHHTT-

Foldseek 3Di:
DPPPLDAAPDWDWDDDLVQIAIEREDEDEDADLLVLLVVVLVVLQVCLPPVNVLVNLVVVLVPDDPPDSSSVSSCVLSPPPDDSLSNQARYEYEYEYEYADPLVQVDPDPDPSSVVSVVVVVVVSVVSNVVSNPPGRNHHYRYHYHHDNDRVVVVVVVVVVVVVVVVD